Protein AF-A0A9D3XEZ6-F1 (afdb_monomer)

Solvent-accessible surface area (backbone atoms only — not comparable to full-atom values): 5122 Å² total; per-residue (Å²): 108,70,71,58,53,54,51,54,51,49,55,52,62,68,49,56,74,52,55,61,58,52,54,53,50,52,58,52,49,50,57,53,49,53,60,73,72,54,79,64,96,74,61,85,83,56,85,79,76,90,82,73,95,73,83,90,77,89,81,85,84,77,91,80,84,81,58,51,89,93,45,68,88,57,123

Sequence (75 aa):
VFLSITFSSYCLGTAAPHSGTFSIARGAAFKVFKIIYQKPTIDSFSSDGHKLDHIKGPLEFNNVQFSYFSRPDVQ

InterPro domains:
  IPR027417 P-loop containing nucleoside triphosphate hydrolase [G3DSA:3.40.50.300] (49-75)
  IPR036640 ABC transporter type 1, transmembrane domain superfamily [G3DSA:1.20.1560.10] (1-48)
  IPR039421 Type 1 protein exporter [PTHR24222] (1-75)

Mean predicted aligned error: 8.43 Å

Organism: NCBI:txid74926

Foldseek 3Di:
DVVVVVVVVVVVVVCVVCVVVVVVVVVVVVVVVCVVPDDDPDDPPDPDDDDDPDDPDDDDDDPDDDDDPVCNPDD

Radius of gyration: 28.48 Å; 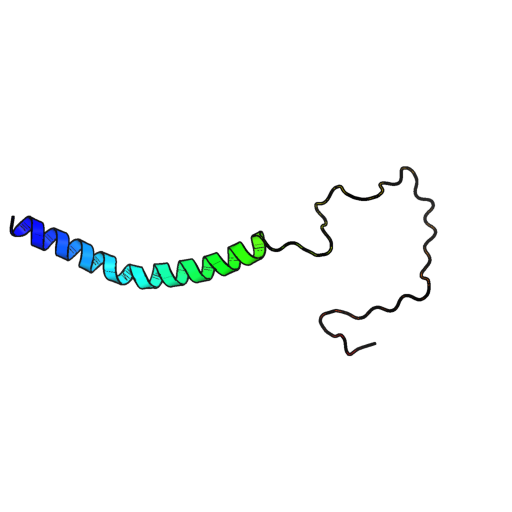Cα contacts (8 Å, |Δi|>4): 5; chains: 1; bounding box: 50×20×80 Å

Secondary structure (DSSP, 8-state):
-HHHHHHHHHHHHHHTTHHHHHHHHHHHHHHHHHHHTPPPSS-TT---S---S---------S-----TT-TT--

Structure (mmCIF, N/CA/C/O backbone):
data_AF-A0A9D3XEZ6-F1
#
_entry.id   AF-A0A9D3XEZ6-F1
#
loop_
_atom_site.group_PDB
_atom_site.id
_atom_site.type_symbol
_atom_site.label_atom_id
_atom_site.label_alt_id
_atom_si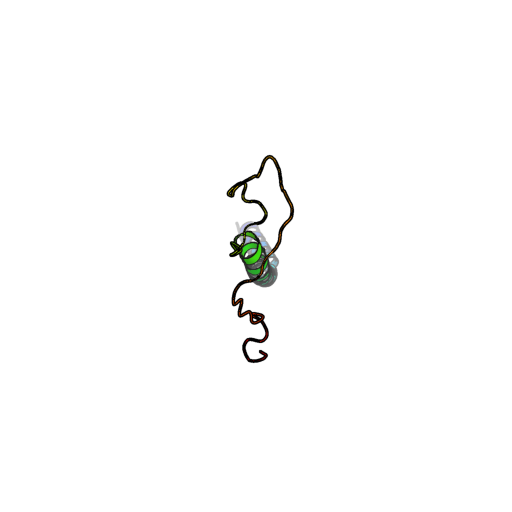te.label_comp_id
_atom_site.label_asym_id
_atom_site.label_entity_id
_atom_site.label_seq_id
_atom_site.pdbx_PDB_ins_code
_atom_site.Cartn_x
_atom_site.Cartn_y
_atom_site.Cartn_z
_atom_site.occupancy
_atom_site.B_iso_or_equiv
_atom_site.auth_seq_id
_atom_site.auth_comp_id
_atom_site.auth_asym_id
_atom_site.auth_atom_id
_atom_site.pdbx_PDB_model_num
ATOM 1 N N . VAL A 1 1 ? 16.592 1.235 -49.180 1.00 82.81 1 VAL A N 1
ATOM 2 C CA . VAL A 1 1 ? 16.708 -0.054 -48.453 1.00 82.81 1 VAL A CA 1
ATOM 3 C C . VAL A 1 1 ? 17.864 -0.060 -47.458 1.00 82.81 1 VAL A C 1
ATOM 5 O O . VAL A 1 1 ? 17.581 -0.145 -46.276 1.00 82.81 1 VAL A O 1
ATOM 8 N N . PHE A 1 2 ? 19.126 0.130 -47.871 1.00 92.38 2 PHE A N 1
ATOM 9 C CA . PHE A 1 2 ? 20.279 0.150 -46.950 1.00 92.38 2 PHE A CA 1
ATOM 10 C C . PHE A 1 2 ? 20.156 1.204 -45.834 1.00 92.38 2 PHE A C 1
ATOM 12 O O . PHE A 1 2 ? 20.156 0.852 -44.661 1.00 92.38 2 PHE A O 1
ATOM 19 N N . LEU A 1 3 ? 19.950 2.478 -46.195 1.00 92.12 3 LEU A N 1
ATOM 20 C CA . LEU A 1 3 ? 19.802 3.574 -45.223 1.00 92.12 3 LEU A CA 1
ATOM 21 C C . LEU A 1 3 ? 18.595 3.400 -44.290 1.00 92.12 3 LEU A C 1
ATOM 23 O O . LEU A 1 3 ? 18.620 3.825 -43.142 1.00 92.12 3 LEU A O 1
ATOM 27 N N . SER A 1 4 ? 17.538 2.751 -44.777 1.00 92.31 4 SER A N 1
ATOM 28 C CA . SER A 1 4 ? 16.351 2.451 -43.975 1.00 92.31 4 SER A CA 1
ATOM 29 C C . SER A 1 4 ? 16.677 1.429 -42.881 1.00 92.31 4 SER A C 1
ATOM 31 O O . SER A 1 4 ? 16.269 1.605 -41.740 1.00 92.31 4 SER A O 1
ATOM 33 N N . ILE A 1 5 ? 17.470 0.401 -43.203 1.00 95.25 5 ILE A N 1
ATOM 34 C CA . ILE A 1 5 ? 17.874 -0.654 -42.260 1.00 95.25 5 ILE A CA 1
ATOM 35 C C . ILE A 1 5 ? 18.855 -0.114 -41.208 1.00 95.25 5 ILE A C 1
ATOM 37 O O . ILE A 1 5 ? 18.732 -0.440 -40.023 1.00 95.25 5 ILE A O 1
ATOM 41 N N . THR A 1 6 ? 19.808 0.733 -41.608 1.00 94.50 6 THR A N 1
ATOM 42 C CA . THR A 1 6 ? 20.768 1.333 -40.665 1.00 94.50 6 THR A CA 1
ATOM 43 C C . THR A 1 6 ? 20.080 2.298 -39.702 1.00 94.50 6 THR A C 1
ATOM 45 O O . THR A 1 6 ? 20.362 2.262 -38.505 1.00 94.50 6 THR A O 1
ATOM 48 N N . PHE A 1 7 ? 19.122 3.092 -40.187 1.00 94.06 7 PHE A N 1
ATOM 49 C CA . PHE A 1 7 ? 18.328 3.987 -39.346 1.00 94.06 7 PHE A CA 1
ATOM 50 C C . PHE A 1 7 ? 17.453 3.219 -38.342 1.00 94.06 7 PHE A C 1
ATOM 52 O O . PHE A 1 7 ? 17.462 3.537 -37.154 1.00 94.06 7 PHE A O 1
ATOM 59 N N . SER A 1 8 ? 16.769 2.150 -38.770 1.00 93.38 8 SER A N 1
ATOM 60 C CA . SER A 1 8 ? 16.003 1.289 -37.854 1.00 93.38 8 SER A CA 1
ATOM 61 C C . SER A 1 8 ? 16.884 0.645 -36.778 1.00 93.38 8 SER A C 1
ATOM 63 O O . SER A 1 8 ? 16.504 0.616 -35.609 1.00 93.38 8 SER A O 1
ATOM 65 N N . SER A 1 9 ? 18.080 0.177 -37.150 1.00 93.75 9 SER A N 1
ATOM 66 C CA . SER A 1 9 ? 19.041 -0.410 -36.204 1.00 93.75 9 SER A CA 1
ATOM 67 C C . SER A 1 9 ? 19.538 0.620 -35.186 1.00 93.75 9 SER A C 1
ATOM 69 O O . SER A 1 9 ? 19.639 0.318 -33.997 1.00 93.75 9 SER A O 1
ATOM 71 N N . TYR A 1 10 ? 19.787 1.855 -35.632 1.00 93.44 10 TYR A N 1
ATOM 72 C CA . TYR A 1 10 ? 20.175 2.962 -34.760 1.00 93.44 10 TYR A CA 1
ATOM 73 C C . TYR A 1 10 ? 19.089 3.286 -33.725 1.00 93.44 10 TYR A C 1
ATOM 75 O O . TYR A 1 10 ? 19.395 3.377 -32.538 1.00 93.44 10 TYR A O 1
ATOM 83 N N . CYS A 1 11 ? 17.819 3.372 -34.137 1.00 91.94 11 CYS A N 1
ATOM 84 C CA . CYS A 1 11 ? 16.703 3.609 -33.214 1.00 91.94 11 CYS A CA 1
ATOM 85 C C . CYS A 1 11 ? 16.564 2.517 -32.139 1.00 91.94 11 CYS A C 1
ATOM 87 O O . CYS A 1 11 ? 16.271 2.820 -30.984 1.00 91.94 11 CYS A O 1
ATOM 89 N N . LEU A 1 12 ? 16.787 1.246 -32.486 1.00 89.56 12 LEU A N 1
ATOM 90 C CA . LEU A 1 12 ? 16.774 0.161 -31.498 1.00 89.56 12 LEU A CA 1
ATOM 91 C C . LEU A 1 12 ? 17.969 0.255 -30.539 1.00 89.56 12 LEU A C 1
ATOM 93 O O . LEU A 1 12 ? 17.807 0.057 -29.333 1.00 89.56 12 LEU A O 1
ATOM 97 N N . GLY A 1 13 ? 19.148 0.608 -31.058 1.00 90.88 13 GLY A N 1
ATOM 98 C CA . GLY A 1 13 ? 20.352 0.827 -30.256 1.00 90.88 13 GLY A CA 1
ATOM 99 C C . GLY A 1 13 ? 20.194 1.960 -29.240 1.00 90.88 13 GLY A C 1
ATOM 100 O O . GLY A 1 13 ? 20.619 1.817 -28.095 1.00 90.88 13 GLY A O 1
ATOM 101 N N . THR A 1 14 ? 19.525 3.056 -29.614 1.00 91.56 14 THR A N 1
ATOM 102 C CA . THR A 1 14 ? 19.240 4.165 -28.689 1.00 91.56 14 THR A CA 1
ATOM 103 C C . THR A 1 14 ? 18.120 3.841 -27.700 1.00 91.56 14 THR A C 1
ATOM 105 O O . THR A 1 14 ? 18.136 4.357 -26.586 1.00 91.56 14 THR A O 1
ATOM 108 N N . ALA A 1 15 ? 17.177 2.956 -28.040 1.00 88.25 15 ALA A N 1
ATOM 109 C CA . ALA A 1 15 ? 16.124 2.511 -27.124 1.00 88.25 15 ALA A CA 1
ATOM 110 C C . ALA A 1 15 ? 16.635 1.531 -26.048 1.00 88.25 15 ALA A C 1
ATOM 112 O O . ALA A 1 15 ? 16.203 1.616 -24.896 1.00 88.25 15 ALA A O 1
ATOM 113 N N . ALA A 1 16 ? 17.583 0.651 -26.389 1.00 87.69 16 ALA A N 1
ATOM 114 C CA . ALA A 1 16 ? 18.139 -0.383 -25.509 1.00 87.69 16 ALA A CA 1
ATOM 115 C C . ALA A 1 16 ? 18.510 0.068 -24.072 1.00 87.69 16 ALA A C 1
ATOM 117 O O . ALA A 1 16 ? 18.097 -0.619 -23.128 1.00 87.69 16 ALA A O 1
ATOM 118 N N . PRO A 1 17 ? 19.212 1.200 -23.840 1.00 88.44 17 PRO A N 1
ATOM 119 C CA . PRO A 1 17 ? 19.590 1.628 -22.487 1.00 88.44 17 PRO A CA 1
ATOM 120 C C . PRO A 1 17 ? 18.402 1.970 -21.572 1.00 88.44 17 PRO A C 1
ATOM 122 O O . PRO A 1 17 ? 18.532 1.911 -20.351 1.00 88.44 17 PRO A O 1
ATOM 125 N N . HIS A 1 18 ? 17.223 2.270 -22.124 1.00 88.38 18 HIS A N 1
ATOM 126 C CA . HIS A 1 18 ? 16.035 2.629 -21.341 1.00 88.38 18 HIS A CA 1
ATOM 127 C C . HIS A 1 18 ? 15.339 1.413 -20.704 1.00 88.38 18 HIS A C 1
ATOM 129 O O . HIS A 1 18 ? 14.540 1.567 -19.777 1.00 88.38 18 HIS A O 1
ATOM 135 N N . SER A 1 19 ? 15.650 0.198 -21.166 1.00 87.25 19 SER A N 1
ATOM 136 C CA . SER A 1 19 ? 15.051 -1.046 -20.662 1.00 87.25 19 SER A CA 1
ATOM 137 C C . SER A 1 19 ? 15.300 -1.270 -19.161 1.00 87.25 19 SER A C 1
ATOM 139 O O . SER A 1 19 ? 14.393 -1.683 -18.435 1.00 87.25 19 SER A O 1
ATOM 141 N N . GLY A 1 20 ? 16.496 -0.930 -18.668 1.00 90.12 20 GLY A N 1
ATOM 142 C CA . GLY A 1 20 ? 16.847 -1.039 -17.248 1.00 90.12 20 GLY A CA 1
ATOM 143 C C . GLY A 1 20 ? 16.015 -0.102 -16.369 1.00 90.12 20 GLY 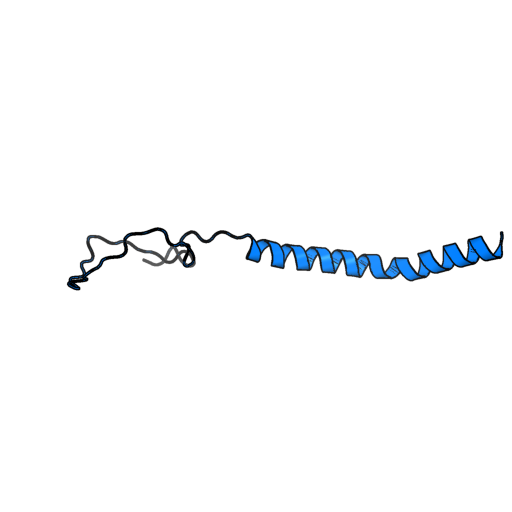A C 1
ATOM 144 O O . GLY A 1 20 ? 15.447 -0.528 -15.361 1.00 90.12 20 GLY A O 1
ATOM 145 N N . THR A 1 21 ? 15.858 1.152 -16.799 1.00 93.00 21 THR A N 1
ATOM 146 C CA . THR A 1 21 ? 15.023 2.150 -16.115 1.00 93.00 21 THR A CA 1
ATOM 147 C C . THR A 1 21 ? 13.564 1.709 -16.047 1.00 93.00 21 THR A C 1
ATOM 149 O O . THR A 1 21 ? 12.925 1.856 -15.006 1.00 93.00 21 THR A O 1
ATOM 152 N N . PHE A 1 22 ? 13.042 1.100 -17.116 1.00 92.88 22 PHE A N 1
ATOM 153 C CA . PHE A 1 22 ? 11.679 0.565 -17.133 1.00 92.88 22 PHE A CA 1
ATOM 154 C C . PHE A 1 22 ? 11.472 -0.552 -16.097 1.00 92.88 22 PHE A C 1
ATOM 156 O O . PHE A 1 22 ? 10.453 -0.577 -15.405 1.00 92.88 22 PHE A O 1
ATOM 163 N N . SER A 1 23 ? 12.449 -1.449 -15.939 1.00 94.25 23 SER A N 1
ATOM 164 C CA . SER A 1 23 ? 12.393 -2.514 -14.928 1.00 94.25 23 SER A CA 1
ATOM 165 C C . SER A 1 23 ? 12.322 -1.949 -13.503 1.00 94.25 23 SER A C 1
ATOM 167 O O . SER A 1 23 ? 11.461 -2.338 -12.709 1.00 94.25 23 SER A O 1
ATOM 169 N N . ILE A 1 24 ? 13.167 -0.959 -13.200 1.00 95.81 24 ILE A N 1
ATOM 170 C CA . ILE A 1 24 ? 13.174 -0.271 -11.902 1.00 95.81 24 ILE A CA 1
ATOM 171 C C . ILE A 1 24 ? 11.842 0.450 -11.667 1.00 95.81 24 ILE A C 1
ATOM 173 O O . ILE A 1 24 ? 11.248 0.310 -10.595 1.00 95.81 24 ILE A O 1
ATOM 177 N N . ALA A 1 25 ? 11.336 1.164 -12.677 1.00 96.50 25 ALA A N 1
ATOM 178 C CA . ALA A 1 25 ? 10.050 1.851 -12.607 1.00 96.50 25 ALA A CA 1
ATOM 179 C C . ALA A 1 25 ? 8.902 0.875 -12.308 1.00 96.50 25 ALA A C 1
ATOM 181 O O . ALA A 1 25 ? 8.071 1.145 -11.440 1.00 96.50 25 ALA A O 1
ATOM 182 N N . ARG A 1 26 ? 8.893 -0.301 -12.948 1.00 96.19 26 ARG A N 1
ATOM 183 C CA . ARG A 1 26 ? 7.906 -1.355 -12.682 1.00 96.19 26 ARG A CA 1
ATOM 184 C C . ARG A 1 26 ? 7.989 -1.872 -11.243 1.00 96.19 26 ARG A C 1
ATOM 186 O O . ARG A 1 26 ? 6.955 -2.048 -10.598 1.00 96.19 26 ARG A O 1
ATOM 193 N N . GLY A 1 27 ? 9.198 -2.087 -10.726 1.00 96.00 27 GLY A N 1
ATOM 194 C CA . GLY A 1 27 ? 9.412 -2.509 -9.339 1.00 96.00 27 GLY A CA 1
ATOM 195 C C . GLY A 1 27 ? 8.952 -1.464 -8.315 1.00 96.00 27 GLY A C 1
ATOM 196 O O . GLY A 1 27 ? 8.337 -1.811 -7.305 1.00 96.00 27 GLY A O 1
ATOM 197 N N . ALA A 1 28 ? 9.195 -0.179 -8.586 1.00 97.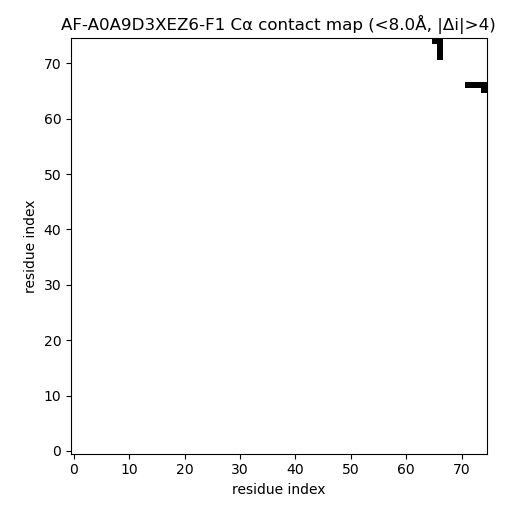00 28 ALA A N 1
ATOM 198 C CA . ALA A 1 28 ? 8.706 0.918 -7.753 1.00 97.00 28 ALA A CA 1
ATOM 199 C C . ALA A 1 28 ? 7.172 1.014 -7.789 1.00 97.00 28 ALA A C 1
ATOM 201 O O . ALA A 1 28 ? 6.532 1.066 -6.736 1.00 97.00 28 ALA A O 1
ATOM 202 N N . ALA A 1 29 ? 6.578 0.944 -8.984 1.00 97.19 29 ALA A N 1
ATOM 203 C CA . ALA A 1 29 ? 5.130 0.963 -9.167 1.00 97.19 29 ALA A CA 1
ATOM 204 C C . ALA A 1 29 ? 4.440 -0.179 -8.405 1.00 97.19 29 ALA A C 1
ATOM 206 O O . ALA A 1 29 ? 3.410 0.044 -7.774 1.00 97.19 29 ALA A O 1
ATOM 207 N N . PHE A 1 30 ? 5.032 -1.379 -8.379 1.00 96.62 30 PHE A N 1
ATOM 208 C CA . PHE A 1 30 ? 4.494 -2.507 -7.615 1.00 96.62 30 PHE A CA 1
ATOM 209 C C . PHE A 1 30 ? 4.306 -2.179 -6.126 1.00 96.62 30 PHE A C 1
ATOM 211 O O . PHE A 1 30 ? 3.263 -2.493 -5.556 1.00 96.62 30 PHE A O 1
ATOM 218 N N . LYS A 1 31 ? 5.281 -1.514 -5.492 1.00 95.75 31 LYS A N 1
ATOM 219 C CA . LYS A 1 31 ? 5.177 -1.116 -4.076 1.00 95.75 31 LYS A CA 1
ATOM 220 C C . LYS A 1 31 ? 4.047 -0.112 -3.852 1.00 95.75 31 LYS A C 1
ATOM 222 O O . LYS A 1 31 ? 3.306 -0.247 -2.884 1.00 95.75 31 LYS A O 1
ATOM 227 N N . VAL A 1 32 ? 3.905 0.858 -4.754 1.00 97.25 32 VAL A N 1
ATOM 228 C CA . VAL A 1 32 ? 2.841 1.871 -4.689 1.00 97.25 32 VAL A CA 1
ATOM 229 C C . VAL A 1 32 ? 1.470 1.210 -4.812 1.00 97.25 32 VAL A C 1
ATOM 231 O O . VAL A 1 32 ? 0.620 1.390 -3.943 1.00 97.25 32 VAL A O 1
ATOM 234 N N . PHE A 1 33 ? 1.272 0.371 -5.830 1.00 96.56 33 PHE A N 1
ATOM 235 C CA . PHE A 1 33 ? 0.004 -0.333 -6.018 1.00 96.56 33 PHE A CA 1
ATOM 236 C C . PHE A 1 33 ? -0.308 -1.300 -4.877 1.00 96.56 33 PHE A C 1
ATOM 238 O O . PHE A 1 33 ? -1.465 -1.418 -4.484 1.00 96.56 33 PHE A O 1
ATOM 245 N N . LYS A 1 34 ? 0.707 -1.939 -4.286 1.00 96.38 34 LYS A N 1
ATOM 246 C CA . LYS A 1 34 ? 0.513 -2.787 -3.106 1.00 96.38 34 LYS A CA 1
ATOM 247 C C . LYS A 1 34 ? -0.120 -2.015 -1.945 1.00 96.38 34 LYS A C 1
ATOM 249 O O . LYS A 1 34 ? -0.993 -2.565 -1.287 1.00 96.38 34 LYS A O 1
ATOM 254 N N . ILE A 1 35 ? 0.296 -0.769 -1.709 1.00 94.88 35 ILE A N 1
ATOM 255 C CA . ILE A 1 35 ? -0.266 0.080 -0.648 1.00 94.88 35 ILE A CA 1
ATOM 256 C C . ILE A 1 35 ? -1.695 0.507 -0.999 1.00 94.88 35 ILE A C 1
ATOM 258 O O . ILE A 1 35 ? -2.577 0.416 -0.154 1.00 94.88 35 ILE A O 1
ATOM 262 N N . ILE A 1 36 ? -1.938 0.919 -2.247 1.00 93.56 36 ILE A N 1
ATOM 263 C CA . ILE A 1 36 ? -3.263 1.379 -2.703 1.00 93.56 36 ILE A CA 1
ATOM 264 C C . ILE A 1 36 ? -4.323 0.279 -2.561 1.00 93.56 36 ILE A C 1
ATOM 266 O O . ILE A 1 36 ? -5.445 0.552 -2.148 1.00 93.56 36 ILE A O 1
ATOM 270 N N . TYR A 1 37 ? -3.979 -0.964 -2.905 1.00 93.00 37 TYR A N 1
ATOM 271 C CA . TYR A 1 37 ? -4.922 -2.085 -2.874 1.00 93.00 37 TYR A CA 1
ATOM 272 C C . TYR A 1 37 ? -4.946 -2.844 -1.542 1.00 93.00 37 TYR A C 1
ATOM 274 O O . TYR A 1 37 ? -5.687 -3.822 -1.406 1.00 93.00 37 TYR A O 1
ATOM 282 N N . GLN A 1 38 ? -4.147 -2.429 -0.558 1.00 93.00 38 GLN A N 1
ATOM 283 C CA . GLN A 1 38 ? -4.168 -3.035 0.765 1.00 93.00 38 GLN A CA 1
ATOM 284 C C . GLN A 1 38 ? -5.481 -2.689 1.476 1.00 93.00 38 GLN A C 1
ATOM 286 O O . GLN A 1 38 ? -5.808 -1.521 1.663 1.00 93.00 38 GLN A O 1
ATOM 291 N N . LYS A 1 39 ? -6.217 -3.711 1.923 1.00 91.44 39 LYS A N 1
ATOM 292 C CA . LYS A 1 39 ? -7.417 -3.532 2.747 1.00 91.44 39 LYS A CA 1
ATOM 293 C C . LYS A 1 39 ? -7.033 -3.526 4.234 1.00 91.44 39 LYS A C 1
ATOM 295 O O . LYS A 1 39 ? -6.432 -4.509 4.678 1.00 91.44 39 LYS A O 1
ATOM 300 N N . PRO A 1 40 ? -7.324 -2.458 4.998 1.00 90.62 40 PRO A N 1
ATOM 301 C CA . PRO A 1 40 ? -7.091 -2.444 6.439 1.00 90.62 40 PRO A CA 1
ATOM 302 C C . PRO A 1 40 ? -8.110 -3.337 7.165 1.00 90.62 40 PRO A C 1
ATOM 304 O O . PRO A 1 40 ? -9.233 -3.509 6.703 1.00 90.62 40 PRO A O 1
ATOM 307 N N . THR A 1 41 ? -7.727 -3.894 8.319 1.00 88.56 41 THR A N 1
ATOM 308 C CA . THR A 1 41 ? -8.633 -4.703 9.161 1.00 88.56 41 THR A CA 1
ATOM 309 C C . THR A 1 41 ? -9.774 -3.868 9.742 1.00 88.56 41 THR A C 1
ATOM 311 O O . THR A 1 41 ? -10.880 -4.365 9.916 1.00 88.56 41 THR A O 1
ATOM 314 N N . ILE A 1 42 ? -9.495 -2.600 10.044 1.00 89.25 42 ILE A N 1
ATOM 315 C CA . ILE A 1 42 ? -10.472 -1.615 10.505 1.00 89.25 42 ILE A CA 1
ATOM 316 C C . ILE A 1 42 ? -10.561 -0.564 9.401 1.00 89.25 42 ILE A C 1
ATOM 318 O O . ILE A 1 42 ? -9.598 0.17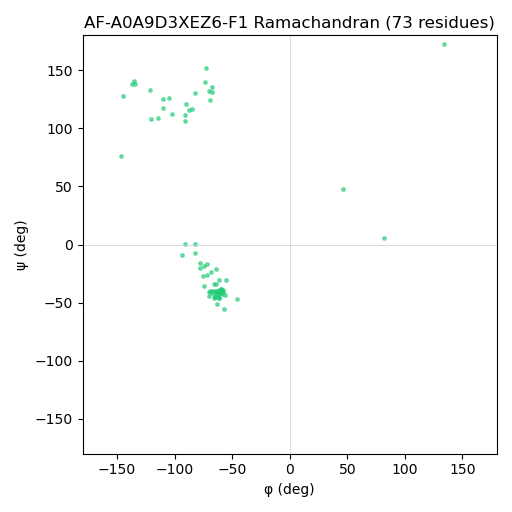1 9.174 1.00 89.25 42 ILE A O 1
ATOM 322 N N . ASP A 1 43 ? -11.679 -0.544 8.679 1.00 90.38 43 ASP A N 1
ATOM 323 C CA . ASP A 1 43 ? -11.897 0.376 7.565 1.00 90.38 43 ASP A CA 1
ATOM 324 C C . ASP A 1 43 ? -12.571 1.664 8.044 1.00 90.38 43 ASP A C 1
ATOM 326 O O . ASP A 1 43 ? -13.763 1.689 8.341 1.00 90.38 43 ASP A O 1
ATOM 330 N N . SER A 1 44 ? -11.797 2.747 8.095 1.00 87.50 44 SER A N 1
ATOM 331 C CA . SER A 1 44 ? -12.288 4.071 8.484 1.00 87.50 44 SER A CA 1
ATOM 332 C C . SER A 1 44 ? -13.188 4.731 7.436 1.00 87.50 44 SER A C 1
ATOM 334 O O . SER A 1 44 ? -13.859 5.710 7.758 1.00 87.50 44 SER A O 1
ATOM 336 N N . PHE A 1 45 ? -13.172 4.260 6.186 1.00 88.31 45 PHE A N 1
ATOM 337 C CA . PHE A 1 45 ? -14.008 4.798 5.109 1.00 88.31 45 PHE A CA 1
ATOM 338 C C . PHE A 1 45 ? -15.324 4.039 4.952 1.00 88.31 45 PHE A C 1
ATOM 340 O O . PHE A 1 45 ? -16.195 4.493 4.206 1.00 88.31 45 PHE A O 1
ATOM 347 N N . SER A 1 46 ? -15.483 2.909 5.644 1.00 89.69 46 SER A N 1
ATOM 348 C CA . SER A 1 46 ? -16.746 2.191 5.638 1.00 89.69 46 SER A CA 1
ATOM 349 C C . SER A 1 46 ? -17.827 3.008 6.352 1.00 89.69 46 SER A C 1
ATOM 351 O O . SER A 1 46 ? -17.614 3.573 7.425 1.00 89.69 46 SER A O 1
ATOM 353 N N . SER A 1 47 ? -19.010 3.063 5.743 1.00 88.25 47 SER A N 1
ATOM 354 C CA . SER A 1 47 ? -20.229 3.578 6.374 1.00 88.25 47 SER A CA 1
ATOM 355 C C . SER A 1 47 ? -20.925 2.535 7.252 1.00 88.25 47 SER A C 1
ATOM 357 O O . SER A 1 47 ? -21.991 2.815 7.801 1.00 88.25 47 SER A O 1
ATOM 359 N N . ASP A 1 48 ? -20.363 1.331 7.345 1.00 87.00 48 ASP A N 1
ATOM 360 C CA . ASP A 1 48 ? -20.926 0.236 8.117 1.00 87.00 48 ASP A CA 1
ATOM 361 C C . ASP A 1 48 ? -20.734 0.480 9.616 1.00 87.00 48 ASP A C 1
ATOM 363 O O . ASP A 1 48 ? -19.685 0.925 10.082 1.00 87.00 48 ASP A O 1
ATOM 367 N N . GLY A 1 49 ? -21.765 0.156 10.390 1.00 87.38 49 GLY A N 1
ATOM 368 C CA . GLY A 1 49 ? -21.758 0.282 11.842 1.00 87.38 49 GLY A CA 1
ATOM 369 C C . GLY A 1 49 ? -23.020 0.942 12.379 1.00 87.38 49 GLY A C 1
ATOM 370 O O . GLY A 1 49 ? -23.879 1.428 11.643 1.00 87.38 49 GLY A O 1
ATOM 371 N N . HIS A 1 50 ? -23.146 0.946 13.702 1.00 88.56 50 HIS A N 1
ATOM 372 C CA . HIS A 1 50 ? -24.274 1.578 14.370 1.00 88.56 50 HIS A CA 1
ATOM 373 C C . HIS A 1 50 ? -23.982 3.055 14.621 1.00 88.56 50 HIS A C 1
ATOM 375 O O . HIS A 1 50 ? -23.104 3.403 15.412 1.00 88.56 50 HIS A O 1
ATOM 381 N N . LYS A 1 51 ? -24.762 3.929 13.985 1.00 88.19 51 LYS A N 1
ATOM 382 C CA . LYS A 1 51 ? -24.795 5.354 14.308 1.00 88.19 51 LYS A CA 1
ATOM 383 C C . LYS A 1 51 ? -25.881 5.592 15.356 1.00 88.19 51 LYS A C 1
ATOM 385 O O . LYS A 1 51 ? -27.058 5.403 15.078 1.00 88.19 51 LYS A O 1
ATOM 390 N N . LEU A 1 52 ? -25.477 5.951 16.571 1.00 89.12 52 LEU A N 1
ATOM 391 C CA . LEU A 1 52 ? -26.394 6.214 17.683 1.00 89.12 52 LEU A CA 1
ATOM 392 C C . LEU A 1 52 ? -26.948 7.647 17.584 1.00 89.12 52 LEU A C 1
ATOM 394 O O . LEU A 1 52 ? -26.165 8.589 17.473 1.00 89.12 52 LEU A O 1
ATOM 398 N N . ASP A 1 53 ? -28.270 7.820 17.683 1.00 88.94 53 ASP A N 1
ATOM 399 C CA . ASP A 1 53 ? -28.927 9.146 17.670 1.00 88.94 53 ASP A CA 1
ATOM 400 C C . ASP A 1 53 ? -28.689 9.947 18.962 1.00 88.94 53 ASP A C 1
ATOM 402 O O . ASP A 1 53 ? -28.736 11.179 18.979 1.00 88.94 53 ASP A O 1
ATOM 406 N N . HIS A 1 54 ? -28.443 9.240 20.067 1.00 87.06 54 HIS A N 1
ATOM 407 C CA . HIS A 1 54 ? -28.137 9.824 21.368 1.00 87.06 54 HIS A CA 1
ATOM 408 C C . HIS A 1 54 ? -27.128 8.956 22.119 1.00 87.06 54 HIS A C 1
ATOM 410 O O . HIS A 1 54 ? -27.337 7.757 22.305 1.00 87.06 54 HIS A O 1
ATOM 416 N N . ILE A 1 55 ? -26.046 9.572 22.593 1.00 88.69 55 ILE A N 1
ATOM 417 C CA . ILE A 1 55 ? -24.982 8.902 23.346 1.00 88.69 55 ILE A CA 1
ATOM 418 C C . ILE A 1 55 ? -25.049 9.389 24.797 1.00 88.69 55 ILE A C 1
ATOM 420 O O . ILE A 1 55 ? -24.865 10.572 25.062 1.00 88.69 55 ILE A O 1
ATOM 424 N N . LYS A 1 56 ? -25.313 8.477 25.744 1.00 87.44 56 LYS A N 1
ATOM 425 C CA . LYS A 1 56 ? -25.352 8.789 27.189 1.00 87.44 56 LYS A CA 1
ATOM 426 C C . LYS A 1 56 ? -23.959 8.907 27.826 1.00 87.44 56 LYS A C 1
ATOM 428 O O . LYS A 1 56 ? -23.837 9.486 28.897 1.00 87.44 56 LYS A O 1
ATOM 433 N N . GLY A 1 57 ? -22.928 8.344 27.190 1.00 85.69 57 GLY A N 1
ATOM 434 C CA . GLY A 1 57 ? -21.531 8.453 27.619 1.00 85.69 57 GLY A CA 1
ATOM 435 C C . GLY A 1 57 ? -20.993 7.532 28.735 1.00 85.69 57 GLY A C 1
ATOM 436 O O . GLY A 1 57 ? -19.840 7.755 29.099 1.00 85.69 57 GLY A O 1
ATOM 437 N N . PRO A 1 58 ? -21.698 6.523 29.298 1.00 88.75 58 PRO A N 1
ATOM 438 C CA . PRO A 1 58 ? -21.027 5.574 30.186 1.00 88.75 58 PRO A CA 1
ATOM 439 C C . PRO A 1 58 ? -20.079 4.677 29.374 1.00 88.75 58 PRO A C 1
ATOM 441 O O . PRO A 1 58 ? -20.467 4.136 28.338 1.00 88.75 58 PRO A O 1
ATOM 444 N N . LEU A 1 59 ? -18.842 4.535 29.850 1.00 89.94 59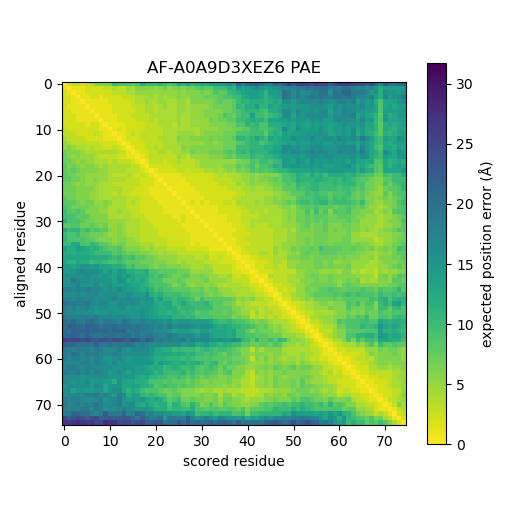 LEU A N 1
ATOM 445 C CA . LEU A 1 59 ? -17.795 3.702 29.258 1.00 89.94 59 LEU A CA 1
ATOM 446 C C . LEU A 1 59 ? -17.335 2.678 30.298 1.00 89.94 59 LEU A C 1
ATOM 448 O O . LEU A 1 59 ? -17.052 3.041 31.438 1.00 89.94 59 LEU A O 1
ATOM 452 N N . GLU A 1 60 ? -17.231 1.418 29.894 1.00 93.06 60 GLU A N 1
ATOM 453 C CA . GLU A 1 60 ? -16.771 0.322 30.742 1.00 93.06 60 GLU A CA 1
ATOM 454 C C . GLU A 1 60 ? -15.773 -0.541 29.965 1.00 93.06 60 GLU A C 1
ATOM 456 O O . GLU A 1 60 ? -15.953 -0.798 28.773 1.00 93.06 60 GLU A O 1
ATOM 461 N N . PHE A 1 61 ? -14.726 -0.998 30.650 1.00 92.69 61 PHE A N 1
ATOM 462 C CA . PHE A 1 61 ? -13.811 -2.018 30.150 1.00 92.69 61 PHE A CA 1
ATOM 463 C C . PHE A 1 61 ? -14.041 -3.293 30.954 1.00 92.69 61 PHE A C 1
ATOM 465 O O . PHE A 1 61 ? -13.930 -3.271 32.177 1.00 92.69 61 PHE A O 1
ATOM 472 N N . ASN A 1 62 ? -14.324 -4.406 30.280 1.00 92.19 62 ASN A N 1
ATOM 473 C CA . ASN A 1 62 ? -14.549 -5.689 30.939 1.00 92.19 62 ASN A CA 1
ATOM 474 C C . ASN A 1 62 ? -13.527 -6.721 30.447 1.00 92.19 62 ASN A C 1
ATOM 476 O O . ASN A 1 62 ? -13.588 -7.151 29.297 1.00 92.19 62 ASN A O 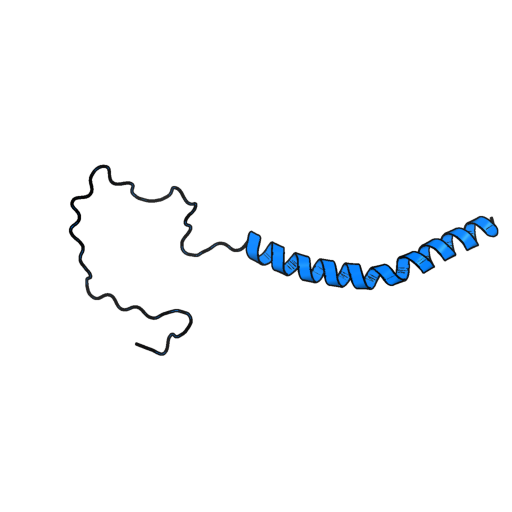1
ATOM 480 N N . ASN A 1 63 ? -12.578 -7.074 31.323 1.00 89.69 63 ASN A N 1
ATOM 481 C CA . ASN A 1 63 ? -11.540 -8.087 31.099 1.00 89.69 63 ASN A CA 1
ATOM 482 C C . ASN A 1 63 ? -10.821 -7.972 29.734 1.00 89.69 63 ASN A C 1
ATOM 484 O O . ASN A 1 63 ? -10.686 -8.947 28.995 1.00 89.69 63 ASN A O 1
ATOM 488 N N . VAL A 1 64 ? -10.388 -6.760 29.373 1.00 90.31 64 VAL A N 1
ATOM 489 C CA . VAL A 1 64 ? -9.715 -6.497 28.094 1.00 90.31 64 VAL A CA 1
ATOM 490 C C . VAL A 1 64 ? -8.222 -6.804 28.216 1.00 90.31 64 VAL A C 1
ATOM 492 O O . VAL A 1 64 ? -7.511 -6.128 28.954 1.00 90.31 64 VAL A O 1
ATOM 495 N N . GLN A 1 65 ? -7.739 -7.786 27.453 1.00 89.38 65 GLN A N 1
ATOM 496 C CA . GLN A 1 65 ? -6.312 -8.047 27.254 1.00 89.38 65 GLN A CA 1
ATOM 497 C C . GLN A 1 65 ? -5.906 -7.556 25.863 1.00 89.38 65 GLN A C 1
ATOM 499 O O . GLN A 1 65 ? -6.515 -7.929 24.860 1.00 89.38 65 GLN A O 1
ATOM 504 N N . PHE A 1 66 ? -4.885 -6.705 25.800 1.00 89.25 66 PHE A N 1
ATOM 505 C CA . PHE A 1 66 ? -4.413 -6.107 24.558 1.00 89.25 66 PHE A CA 1
ATOM 506 C C . PHE A 1 66 ? -2.888 -6.123 24.510 1.00 89.25 66 PHE A C 1
ATOM 508 O O . PHE A 1 66 ? -2.232 -5.775 25.487 1.00 89.25 66 PHE A O 1
ATOM 515 N N . SER A 1 67 ? -2.344 -6.458 23.342 1.00 91.56 67 SER A N 1
ATOM 516 C CA . SER A 1 67 ? -0.916 -6.372 23.047 1.00 91.56 67 SER A CA 1
ATOM 517 C C . SER A 1 67 ? -0.737 -5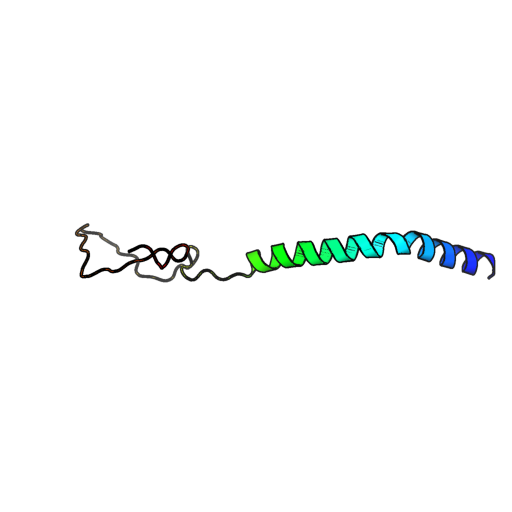.716 21.685 1.00 91.56 67 SER A C 1
ATOM 519 O O . SER A 1 67 ? -1.462 -6.013 20.732 1.00 91.56 67 SER A O 1
ATOM 521 N N . TYR A 1 68 ? 0.236 -4.814 21.57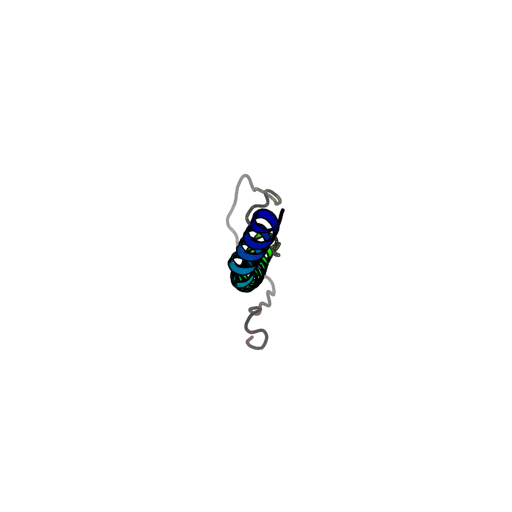2 1.00 90.88 68 TYR A N 1
ATOM 522 C CA . TYR A 1 68 ? 0.534 -4.171 20.297 1.00 90.88 68 TYR A CA 1
ATOM 523 C C . TYR A 1 68 ? 1.100 -5.190 19.304 1.00 90.88 68 TYR A C 1
ATOM 525 O O . TYR A 1 68 ? 2.069 -5.881 19.605 1.00 90.88 68 TYR A O 1
ATOM 533 N N . PHE A 1 69 ? 0.572 -5.219 18.074 1.00 86.62 69 PHE A N 1
ATOM 534 C CA . PHE A 1 69 ? 1.045 -6.136 17.023 1.00 86.62 69 PHE A CA 1
ATOM 535 C C . PHE A 1 69 ? 2.551 -6.038 16.740 1.00 86.62 69 PHE A C 1
ATOM 537 O O . PHE A 1 69 ? 3.169 -7.023 16.350 1.00 86.62 69 PHE A O 1
ATOM 544 N N . SER A 1 70 ? 3.152 -4.859 16.921 1.00 90.75 70 SER A N 1
ATOM 545 C CA . SER A 1 70 ? 4.589 -4.646 16.715 1.00 90.75 70 SER A CA 1
ATOM 546 C C . SER A 1 70 ? 5.464 -5.225 17.830 1.00 90.75 70 SER A C 1
ATOM 548 O O . SER A 1 70 ? 6.667 -5.384 17.621 1.00 90.75 70 SER A O 1
ATOM 550 N N . ARG A 1 71 ? 4.894 -5.499 19.010 1.00 88.06 71 ARG A N 1
ATOM 551 C CA . ARG A 1 71 ? 5.582 -6.020 20.199 1.00 88.06 71 ARG A CA 1
ATOM 552 C C . ARG A 1 71 ? 4.635 -6.938 20.982 1.00 88.06 71 ARG A C 1
ATOM 554 O O . ARG A 1 71 ? 4.104 -6.518 22.008 1.00 88.06 71 ARG A O 1
ATOM 561 N N . PRO A 1 72 ? 4.412 -8.169 20.499 1.00 83.06 72 PRO A N 1
ATOM 562 C CA . PRO A 1 72 ? 3.484 -9.099 21.138 1.00 83.06 72 PRO A CA 1
ATOM 563 C C . PRO A 1 72 ? 3.983 -9.598 22.502 1.00 83.06 72 PRO A C 1
ATOM 565 O O . PRO A 1 72 ? 3.172 -9.980 23.335 1.00 83.06 72 PRO A O 1
ATOM 568 N N . ASP A 1 73 ? 5.296 -9.560 22.741 1.00 84.25 73 ASP A N 1
ATOM 569 C CA . ASP A 1 73 ? 5.926 -10.140 23.935 1.00 84.25 73 ASP A CA 1
ATOM 570 C C . ASP A 1 73 ? 5.878 -9.229 25.174 1.00 84.25 73 ASP A C 1
ATOM 572 O O . ASP A 1 73 ? 6.295 -9.632 26.258 1.00 84.25 73 ASP A O 1
ATOM 576 N N . VAL A 1 74 ? 5.419 -7.982 25.021 1.00 73.06 74 VAL A N 1
ATOM 577 C CA . VAL A 1 74 ? 5.296 -7.025 26.126 1.00 73.06 74 VAL A CA 1
ATOM 578 C C . VAL A 1 74 ? 3.829 -6.965 26.533 1.00 73.06 74 VAL A C 1
ATOM 580 O O . VAL A 1 74 ? 2.991 -6.495 25.758 1.00 73.06 74 VAL A O 1
ATOM 583 N N . GLN A 1 75 ? 3.541 -7.454 27.739 1.00 58.97 75 GLN A N 1
ATOM 584 C CA . GLN A 1 75 ? 2.228 -7.416 28.380 1.00 58.97 75 GLN A CA 1
ATOM 585 C C . GLN A 1 75 ? 2.262 -6.524 29.618 1.00 58.97 75 GLN A C 1
ATOM 587 O O . GLN A 1 75 ? 3.284 -6.561 30.341 1.00 58.97 75 GLN A O 1
#

pLDDT: mean 90.38, std 5.4, range [58.97, 97.25]